Protein AF-Q8GUX2-F1 (afdb_monomer)

Structure (mmCIF, N/CA/C/O backbone):
data_AF-Q8GUX2-F1
#
_entry.id   AF-Q8GUX2-F1
#
loop_
_atom_site.group_PDB
_atom_site.id
_atom_site.type_symbol
_atom_site.label_atom_id
_atom_site.label_alt_id
_atom_site.label_comp_id
_atom_site.label_asym_id
_atom_site.label_entity_id
_atom_site.label_seq_id
_atom_site.pdbx_PDB_ins_code
_atom_site.Cartn_x
_atom_site.Cartn_y
_atom_site.Cartn_z
_atom_site.occupancy
_atom_site.B_iso_or_equiv
_atom_site.auth_seq_id
_atom_site.auth_comp_id
_atom_site.auth_asym_id
_atom_site.auth_atom_id
_atom_site.pdbx_PDB_model_num
ATOM 1 N N . LEU A 1 1 ? 6.502 -11.810 -20.846 1.00 68.69 1 LEU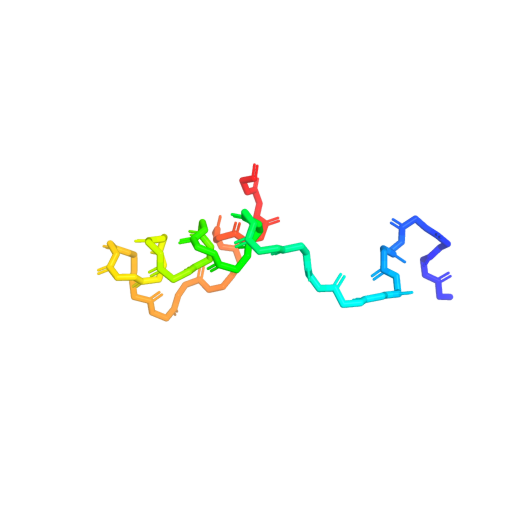 A N 1
ATOM 2 C CA . LEU A 1 1 ? 6.556 -10.961 -19.627 1.00 68.69 1 LEU A CA 1
ATOM 3 C C . LEU A 1 1 ? 5.834 -9.659 -19.958 1.00 68.69 1 LEU A C 1
ATOM 5 O O . LEU A 1 1 ? 6.136 -9.123 -21.015 1.00 68.69 1 LEU A O 1
ATOM 9 N N . ARG A 1 2 ? 4.854 -9.201 -19.158 1.00 73.19 2 ARG A N 1
ATOM 10 C CA . ARG A 1 2 ? 4.116 -7.951 -19.452 1.00 73.19 2 ARG A CA 1
ATOM 11 C C . ARG A 1 2 ? 5.102 -6.771 -19.532 1.00 73.19 2 ARG A C 1
ATOM 13 O O . ARG A 1 2 ? 5.809 -6.564 -18.543 1.00 73.19 2 ARG A O 1
ATOM 20 N N . PRO A 1 3 ? 5.175 -6.048 -20.663 1.00 77.81 3 PRO A N 1
ATOM 21 C CA . PRO A 1 3 ? 6.090 -4.917 -20.820 1.00 77.81 3 PRO A CA 1
ATOM 22 C C . PRO A 1 3 ? 5.663 -3.692 -19.994 1.00 77.81 3 PRO A C 1
ATOM 24 O O . PRO A 1 3 ? 6.503 -2.881 -19.632 1.00 77.81 3 PRO A O 1
ATOM 27 N N . ASP A 1 4 ? 4.386 -3.614 -19.623 1.00 77.50 4 ASP A N 1
ATOM 28 C CA . ASP A 1 4 ? 3.766 -2.498 -18.886 1.00 77.50 4 ASP A CA 1
ATOM 29 C C . ASP A 1 4 ? 3.917 -2.616 -17.358 1.00 77.50 4 ASP A C 1
ATOM 31 O O . ASP A 1 4 ? 3.469 -1.753 -16.604 1.00 77.50 4 ASP A O 1
ATOM 35 N N . LEU A 1 5 ? 4.535 -3.697 -16.873 1.00 81.19 5 LEU A N 1
ATOM 36 C CA . LEU A 1 5 ? 4.803 -3.860 -15.451 1.00 81.19 5 LEU A CA 1
ATOM 37 C C . LEU A 1 5 ? 5.982 -2.963 -15.062 1.00 81.19 5 LEU A C 1
ATOM 39 O O . LEU A 1 5 ? 7.106 -3.220 -15.502 1.00 81.19 5 LEU A O 1
ATOM 43 N N . LYS A 1 6 ? 5.742 -1.957 -14.209 1.00 76.00 6 LYS A N 1
ATOM 44 C CA . LYS A 1 6 ? 6.822 -1.161 -13.609 1.00 76.00 6 LYS A CA 1
ATOM 45 C C . LYS A 1 6 ? 7.818 -2.105 -12.924 1.00 76.00 6 LYS A C 1
ATOM 47 O O . LYS A 1 6 ? 7.471 -2.844 -12.007 1.00 76.00 6 LYS A O 1
ATOM 52 N N . ARG A 1 7 ? 9.060 -2.088 -13.405 1.00 76.00 7 ARG A N 1
ATOM 53 C CA . ARG A 1 7 ? 10.204 -2.799 -12.825 1.00 76.00 7 ARG A CA 1
ATOM 54 C C . ARG A 1 7 ? 11.155 -1.744 -12.279 1.00 76.00 7 ARG A C 1
ATOM 56 O O . ARG A 1 7 ? 12.011 -1.250 -13.002 1.00 76.00 7 ARG A O 1
ATOM 63 N N . GLY A 1 8 ? 10.935 -1.357 -11.033 1.00 84.56 8 GLY A N 1
ATOM 64 C CA . GLY A 1 8 ? 11.691 -0.337 -10.315 1.00 84.56 8 GLY A CA 1
ATOM 65 C C . GLY A 1 8 ? 11.229 -0.285 -8.863 1.00 84.56 8 GLY A C 1
ATOM 66 O O . GLY A 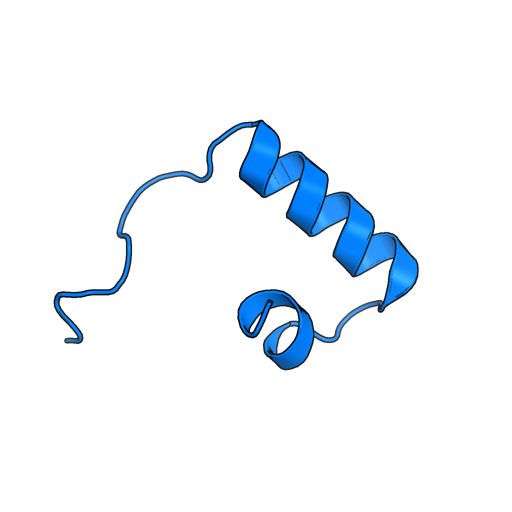1 8 ? 10.266 -0.964 -8.504 1.00 84.56 8 GLY A O 1
ATOM 67 N N . ASN A 1 9 ? 11.927 0.486 -8.037 1.00 89.00 9 ASN A N 1
ATOM 68 C CA . ASN A 1 9 ? 11.494 0.747 -6.669 1.00 89.00 9 ASN A CA 1
ATOM 69 C C . ASN A 1 9 ? 10.209 1.586 -6.674 1.00 89.00 9 ASN A C 1
ATOM 71 O O . ASN A 1 9 ? 9.978 2.356 -7.610 1.00 89.00 9 ASN A O 1
ATOM 75 N N . PHE A 1 10 ? 9.401 1.429 -5.627 1.00 88.75 10 PHE A N 1
ATOM 76 C CA . PHE A 1 10 ? 8.303 2.346 -5.351 1.00 88.75 10 PHE A CA 1
ATOM 77 C C . PHE A 1 10 ? 8.857 3.737 -5.028 1.00 88.75 10 PHE A C 1
ATOM 79 O O . PHE A 1 10 ? 9.970 3.864 -4.504 1.00 88.75 10 PHE A O 1
ATOM 86 N N . SER A 1 11 ? 8.105 4.776 -5.384 1.00 94.19 11 SER A N 1
ATOM 87 C CA . SER A 1 11 ? 8.351 6.109 -4.839 1.00 94.19 11 SER A CA 1
ATOM 88 C C . SER A 1 11 ? 7.935 6.168 -3.367 1.00 94.19 11 SER A C 1
ATOM 90 O O . SER A 1 11 ? 7.178 5.323 -2.890 1.00 94.19 11 SER A O 1
ATOM 92 N N . GLU A 1 12 ? 8.408 7.180 -2.643 1.00 95.56 12 GLU A N 1
ATOM 93 C CA . GLU A 1 12 ? 8.044 7.384 -1.236 1.00 95.56 12 GLU A CA 1
ATOM 94 C C . GLU A 1 12 ? 6.521 7.524 -1.069 1.00 95.56 12 GLU A C 1
ATOM 96 O O . GLU A 1 12 ? 5.932 6.938 -0.163 1.00 95.56 12 GLU A O 1
ATOM 101 N N . GLU A 1 13 ? 5.854 8.198 -2.010 1.00 95.44 13 GLU A N 1
ATOM 102 C CA . GLU A 1 13 ? 4.396 8.333 -2.004 1.00 95.44 13 GLU A CA 1
ATOM 103 C C . GLU A 1 13 ? 3.681 7.000 -2.278 1.00 95.44 13 GLU A C 1
ATOM 105 O O . GLU A 1 13 ? 2.626 6.728 -1.697 1.00 95.44 13 GLU A O 1
ATOM 110 N N . GLU A 1 14 ? 4.237 6.162 -3.164 1.00 94.69 14 GLU A N 1
ATOM 111 C CA . GLU A 1 14 ? 3.715 4.816 -3.429 1.00 94.69 14 GLU A CA 1
ATOM 112 C C . GLU A 1 14 ? 3.851 3.936 -2.170 1.00 94.69 14 GLU A C 1
ATOM 114 O O . GLU A 1 14 ? 2.889 3.257 -1.798 1.00 94.69 14 GLU A O 1
ATOM 119 N N . ASP A 1 15 ? 4.982 4.002 -1.461 1.00 95.44 15 ASP A N 1
ATOM 120 C CA . ASP A 1 15 ? 5.204 3.267 -0.209 1.00 95.44 15 ASP A CA 1
ATOM 121 C C . ASP A 1 15 ? 4.245 3.714 0.907 1.00 95.44 15 ASP A C 1
ATOM 123 O O . ASP A 1 15 ? 3.594 2.876 1.545 1.00 95.44 15 ASP A O 1
ATOM 127 N N . GLU A 1 16 ? 4.084 5.024 1.121 1.00 96.81 16 GLU A N 1
ATOM 128 C CA . GLU A 1 16 ? 3.132 5.556 2.105 1.00 96.81 16 GLU A CA 1
ATOM 129 C C . GLU A 1 16 ? 1.697 5.109 1.810 1.00 96.81 16 GLU A C 1
ATOM 131 O O . GLU A 1 16 ? 0.948 4.713 2.717 1.00 96.81 16 GLU A O 1
ATOM 136 N N . LEU A 1 17 ? 1.306 5.137 0.534 1.00 95.94 17 LEU A N 1
ATOM 137 C CA . LEU A 1 17 ? -0.013 4.698 0.103 1.00 95.94 17 LEU A CA 1
ATOM 138 C C . LEU A 1 17 ? -0.207 3.200 0.358 1.00 95.94 17 LEU A C 1
ATOM 140 O O . LEU A 1 17 ? -1.250 2.807 0.889 1.00 95.94 17 LEU A O 1
ATOM 144 N N . ILE A 1 18 ? 0.789 2.373 0.035 1.00 95.38 18 ILE A N 1
ATOM 145 C CA . ILE A 1 18 ? 0.760 0.928 0.287 1.00 95.38 18 ILE A CA 1
ATOM 146 C C . ILE A 1 18 ? 0.603 0.649 1.784 1.00 95.38 18 ILE A C 1
ATOM 148 O O . ILE A 1 18 ? -0.273 -0.133 2.169 1.00 95.38 18 ILE A O 1
ATOM 152 N N . ILE A 1 19 ? 1.384 1.318 2.638 1.00 96.75 19 ILE A N 1
ATOM 153 C CA . ILE A 1 19 ? 1.312 1.163 4.099 1.00 96.75 19 ILE A CA 1
ATOM 154 C C . ILE A 1 19 ? -0.073 1.566 4.615 1.00 96.75 19 ILE A C 1
ATOM 156 O O . ILE A 1 19 ? -0.694 0.825 5.385 1.00 96.75 19 ILE A O 1
ATOM 160 N N . LYS A 1 20 ? -0.596 2.711 4.165 1.00 96.88 20 LYS A N 1
ATOM 161 C CA . LYS A 1 20 ? -1.921 3.205 4.562 1.00 96.88 20 LYS A CA 1
ATOM 162 C C . LYS A 1 20 ? -3.031 2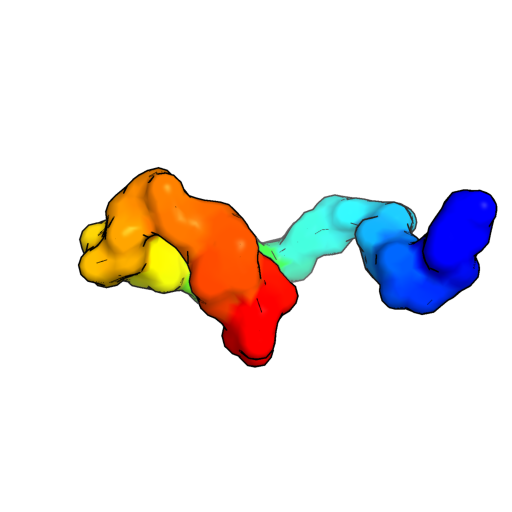.245 4.141 1.00 96.88 20 LYS A C 1
ATOM 164 O O . LYS A 1 20 ? -3.909 1.928 4.944 1.00 96.88 20 LYS A O 1
ATOM 169 N N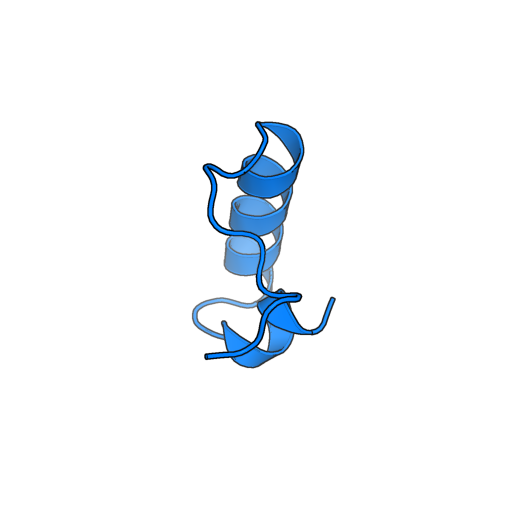 . LEU A 1 21 ? -2.997 1.766 2.899 1.00 96.88 21 LEU A N 1
ATOM 170 C CA . LEU A 1 21 ? -3.989 0.825 2.383 1.00 96.88 21 LEU A CA 1
ATOM 171 C C . LEU A 1 21 ? -3.908 -0.522 3.100 1.00 96.88 21 LEU A C 1
ATOM 173 O O . LEU A 1 21 ? -4.948 -1.069 3.460 1.00 96.88 21 LEU A O 1
ATOM 177 N N . HIS A 1 22 ? -2.705 -1.027 3.369 1.00 97.44 22 HIS A N 1
ATOM 178 C CA . HIS A 1 22 ? -2.516 -2.257 4.133 1.00 97.44 22 HIS A CA 1
ATOM 179 C C . HIS A 1 22 ? -3.008 -2.119 5.581 1.00 97.44 22 HIS A C 1
ATOM 181 O O . HIS A 1 22 ? -3.638 -3.036 6.099 1.00 97.44 22 HIS A O 1
ATOM 187 N N . SER A 1 23 ? -2.805 -0.964 6.220 1.00 97.56 23 SER A N 1
ATOM 188 C CA . SER A 1 23 ? -3.340 -0.682 7.561 1.00 97.56 23 SER A CA 1
ATOM 189 C C . SER A 1 23 ? -4.876 -0.737 7.601 1.00 97.56 23 SER A C 1
ATOM 191 O O . SER A 1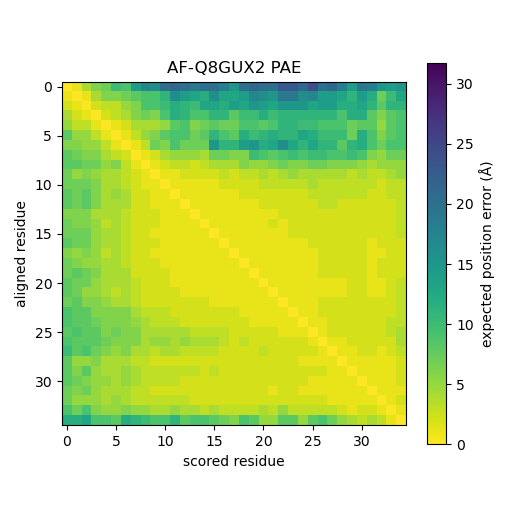 23 ? -5.461 -1.268 8.543 1.00 97.56 23 SER A O 1
ATOM 193 N N . ILE A 1 24 ? -5.541 -0.254 6.546 1.00 96.69 24 ILE A N 1
ATOM 194 C CA . ILE A 1 24 ? -7.011 -0.213 6.459 1.00 96.69 24 ILE A CA 1
ATOM 195 C C . ILE A 1 24 ? -7.604 -1.560 6.013 1.00 96.69 24 ILE A C 1
ATOM 197 O O . ILE A 1 24 ? -8.636 -1.989 6.527 1.00 96.69 24 ILE A O 1
ATOM 201 N N . LEU A 1 25 ? -6.993 -2.216 5.024 1.00 95.94 25 LEU A N 1
ATOM 202 C CA . LEU A 1 25 ? -7.555 -3.389 4.342 1.00 95.94 25 LEU A CA 1
ATOM 203 C C . LEU A 1 25 ? -6.975 -4.721 4.843 1.00 95.94 25 LEU A C 1
ATOM 205 O O . LEU A 1 25 ? -7.548 -5.782 4.570 1.00 95.94 25 LEU A O 1
ATOM 209 N N . GLY A 1 26 ? -5.854 -4.679 5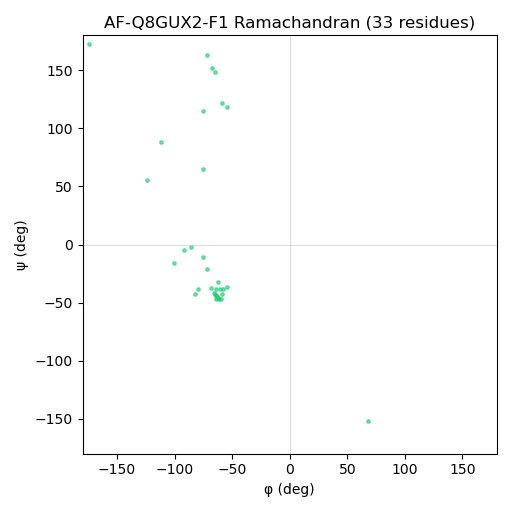.563 1.00 95.25 26 GLY A N 1
ATOM 210 C CA . GLY A 1 26 ? -5.069 -5.844 5.951 1.00 95.25 26 GLY A CA 1
ATOM 211 C C . GLY A 1 26 ? -4.400 -6.521 4.753 1.00 95.25 26 GLY A C 1
ATOM 212 O O . GLY A 1 26 ? -4.134 -5.905 3.719 1.00 95.25 26 GLY A O 1
ATOM 213 N N . ASN A 1 27 ? -4.168 -7.830 4.873 1.00 95.00 27 ASN A N 1
ATOM 214 C CA . ASN A 1 27 ? -3.485 -8.642 3.864 1.00 95.00 27 ASN A CA 1
ATOM 215 C C . ASN A 1 27 ? -4.382 -8.945 2.639 1.00 95.00 27 ASN A C 1
ATOM 217 O O . ASN A 1 27 ? -4.788 -10.084 2.403 1.00 95.00 27 ASN A O 1
ATOM 221 N N . LYS A 1 28 ? -4.750 -7.903 1.881 1.00 96.12 28 LYS A N 1
ATOM 222 C CA . LYS A 1 28 ? -5.616 -7.955 0.686 1.00 96.12 28 LYS A CA 1
ATOM 223 C C . LYS A 1 28 ? -4.918 -7.351 -0.538 1.00 96.12 28 LYS A C 1
ATOM 225 O O . LYS A 1 28 ? -5.450 -6.456 -1.193 1.00 96.12 28 LYS A O 1
ATOM 230 N N . TRP A 1 29 ? -3.734 -7.860 -0.871 1.00 95.69 29 TRP A N 1
ATOM 231 C CA . TRP A 1 29 ? -2.874 -7.319 -1.934 1.00 95.69 29 TRP A CA 1
ATOM 232 C C . TRP A 1 29 ? -3.536 -7.186 -3.305 1.00 95.69 29 TRP A C 1
ATOM 234 O O . TRP A 1 29 ? -3.306 -6.194 -3.983 1.00 95.69 29 TRP A O 1
ATOM 244 N N . SER A 1 30 ? -4.406 -8.119 -3.702 1.00 95.25 30 SER A N 1
ATOM 245 C CA . SER A 1 30 ? -5.126 -8.010 -4.979 1.00 95.25 30 SER A CA 1
ATOM 246 C C . SER A 1 30 ? -6.039 -6.783 -5.047 1.00 95.25 30 SER A C 1
ATOM 248 O O . SER A 1 30 ? -6.212 -6.221 -6.120 1.00 95.25 30 SER A O 1
ATOM 250 N N . LEU A 1 31 ? -6.612 -6.362 -3.914 1.00 94.25 31 LEU A N 1
ATOM 251 C CA . LEU A 1 31 ? -7.450 -5.164 -3.839 1.00 94.25 31 LEU A CA 1
ATOM 252 C C . LEU A 1 31 ? -6.600 -3.891 -3.777 1.00 94.25 31 LEU A C 1
ATOM 254 O O . LEU A 1 31 ? -6.955 -2.896 -4.398 1.00 94.25 31 LEU A O 1
ATOM 258 N N . ILE A 1 32 ? -5.480 -3.938 -3.050 1.00 95.12 32 ILE A N 1
ATOM 259 C CA . ILE A 1 32 ? -4.522 -2.827 -2.955 1.00 95.12 32 ILE A CA 1
ATOM 260 C C . ILE A 1 32 ? -3.916 -2.532 -4.333 1.00 95.12 32 ILE A C 1
ATOM 262 O O . ILE A 1 32 ? -3.876 -1.382 -4.738 1.00 95.12 32 ILE A O 1
ATOM 266 N N . ALA A 1 33 ? -3.525 -3.563 -5.085 1.00 92.19 33 ALA A N 1
ATOM 267 C CA . ALA A 1 33 ? -2.921 -3.427 -6.412 1.00 92.19 33 ALA A CA 1
ATOM 268 C C . ALA A 1 33 ? -3.916 -3.074 -7.535 1.00 92.19 33 ALA A C 1
ATOM 270 O O . ALA A 1 33 ? -3.496 -2.806 -8.658 1.00 92.19 33 ALA A O 1
ATOM 271 N N . ALA A 1 34 ? -5.224 -3.135 -7.267 1.00 90.06 34 ALA A N 1
ATOM 272 C CA . ALA A 1 34 ? -6.269 -2.749 -8.218 1.00 90.06 34 ALA A CA 1
ATOM 273 C C . ALA A 1 34 ? -6.690 -1.272 -8.091 1.00 90.06 34 ALA A C 1
ATOM 275 O O . ALA A 1 34 ? -7.540 -0.820 -8.860 1.00 90.06 34 ALA A O 1
ATOM 276 N N . ARG A 1 35 ? -6.156 -0.558 -7.096 1.00 73.12 35 ARG A N 1
ATOM 277 C CA . ARG A 1 35 ? -6.347 0.878 -6.866 1.00 73.12 35 ARG A CA 1
ATOM 278 C C . ARG A 1 35 ? -5.224 1.666 -7.520 1.00 73.12 35 ARG A C 1
ATOM 280 O O . ARG A 1 35 ? -5.551 2.768 -8.006 1.00 73.12 35 ARG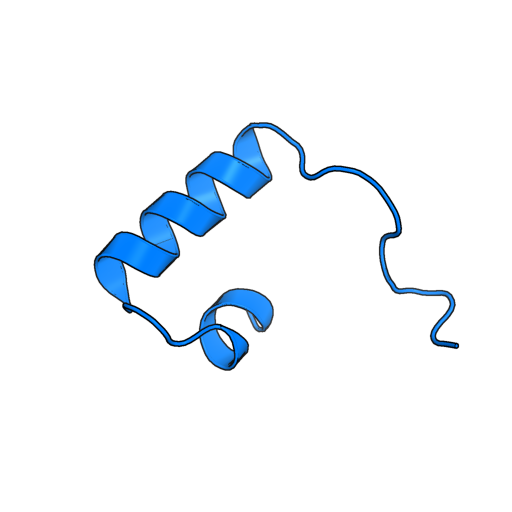 A O 1
#

Organism: Picea mariana (NCBI:txid3335)

Seconda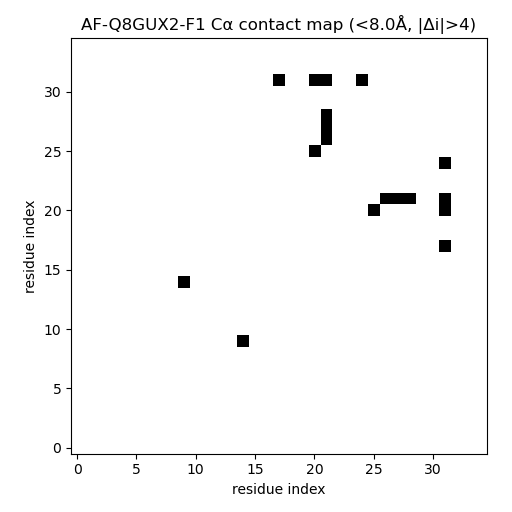ry structure (DSSP, 8-state):
--TTS--SPPPHHHHHHHHHHHHHH-S-HHHHTT-

Radius of gyration: 11.01 Å; Cα contacts (8 Å, |Δi|>4): 9; chains: 1; bounding box: 19×19×28 Å

pLDDT: mean 90.18, std 8.62, range [68.69, 97.56]

InterPro domains:
  IPR001005 SANT/Myb domain [PF00249] (7-34)
  IPR001005 SANT/Myb domain [PS50090] (2-35)
  IPR009057 Homedomain-like superfamily [SSF46689] (2-35)
  IPR017930 Myb domain [PS51294] (2-35)
  IPR051953 Plant secondary wall-associated transcription factors [PTHR47997] (1-35)

Sequence (35 aa):
LRPDLKRGNFSEEEDELIIKLHSILGNKWSLIAAR

Mean predicted aligned error: 4.41 Å

Solvent-accessible surface area (backbone atoms onl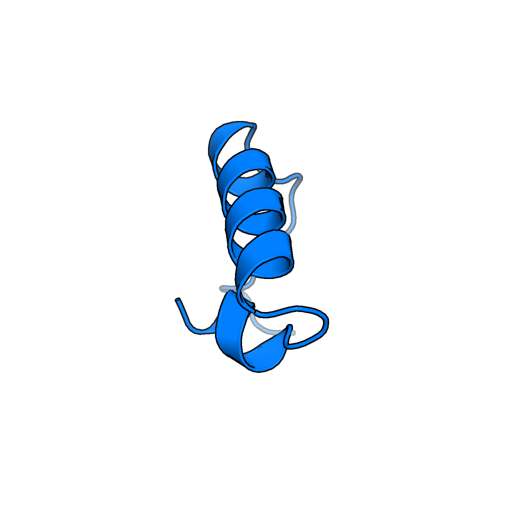y — not comparable to full-atom values): 2388 Å² total; per-residue (Å²): 128,77,84,85,59,86,85,71,83,75,52,73,69,53,48,54,49,52,53,54,48,36,70,75,64,45,100,41,63,75,63,62,76,72,108

Foldseek 3Di:
DPPPDDDDDDDPVRVVLLVVCCVVPPPPVVVSVVD

Nearest PDB structures (foldseek):
  6kks-assembly1_A  TM=9.122E-01  e=6.997E-03  Arabidopsis thaliana
  9dtr-assembly1_O  TM=9.020E-01  e=1.684E-01  Saccharomyces cerevisiae
  5yzg-assembly1_L  TM=9.275E-01  e=5.656E-01  Homo sapiens
  5xjc-assembly1_L  TM=9.486E-01  e=6.101E-01  Homo sapiens
  5z58-assembly1_L  TM=9.556E-01  e=6.581E-01  Homo sapiens